Protein AF-A0AA86MHD5-F1 (afdb_monomer_lite)

Secondary structure (DSSP, 8-state):
--SHHHHHHHGGG----HHHHHHHHTTHHHHHHHHHTTSPPP--HHHHHHH--HHHHB-GGGS--TTGGG--SSS--HHHHHGGGEEEETTEEEEEETTEEEEEEEEEEE--TTS--EEEEEEEEEETTSS-EEEEEEEEEEETTTTEEEE--

Foldseek 3Di:
DPDLVVCVVPVVDDDDDLVVQVVVVVNPVSVLVVVCVVAPDDPPCVCQQVLQPQQPFAFPLQDDAPCNVVDPDSGDGNCRRPPPQFDDDRNKTWHDDPQKTWMWGFRDWHDDPPDFIKTWIWIWIDRNPDPDTGTDIFIWGQDPVVRHTHTDD

Organism: NCBI:txid131080

pLDDT: mean 80.83, std 13.43, range [48.22, 96.25]

Radius of gyration: 15.89 Å; chains: 1; bounding box: 39×41×40 Å

Sequence (153 aa):
MHNCEQYLEQSAGLLETSPNFTARSHYLICDALKLSKKWPVDNNTALFDSALSLCSALDLSSFRHSLHPRLQEDAATLAQLFGSEAIADGNTCTFEGEGRNFTLNAVLLVNEPAQPEKLWVWVTDEILDATYRSYTPIWFHFDATQSMWVAKE

Structure (mmCIF, N/CA/C/O backbone):
data_AF-A0AA86MHD5-F1
#
_entry.id   AF-A0AA86MHD5-F1
#
loop_
_atom_site.group_PDB
_atom_site.id
_atom_site.type_symbol
_atom_site.label_atom_id
_atom_site.label_alt_id
_atom_site.label_comp_id
_atom_site.label_asym_id
_atom_site.label_entity_id
_atom_site.label_seq_id
_atom_site.pdbx_PDB_ins_code
_atom_site.Cartn_x
_atom_site.Cartn_y
_atom_site.Cartn_z
_atom_site.occupancy
_atom_site.B_iso_or_equiv
_atom_site.auth_seq_id
_atom_site.auth_comp_id
_atom_site.auth_asym_id
_atom_site.auth_atom_id
_atom_site.pdbx_PDB_model_num
ATOM 1 N N . MET A 1 1 ? 18.422 17.835 -4.470 1.00 53.19 1 MET A N 1
ATOM 2 C CA . MET A 1 1 ? 17.682 18.128 -3.223 1.00 53.19 1 MET A CA 1
ATOM 3 C C . MET A 1 1 ? 18.379 17.368 -2.102 1.00 53.19 1 MET A C 1
ATOM 5 O O . MET A 1 1 ? 18.706 16.215 -2.333 1.00 53.19 1 MET A O 1
ATOM 9 N N . HIS A 1 2 ? 18.715 18.012 -0.977 1.00 61.97 2 HIS A N 1
ATOM 10 C CA . HIS A 1 2 ? 19.579 17.404 0.058 1.00 61.97 2 HIS A CA 1
ATOM 11 C C . HIS A 1 2 ? 18.890 17.204 1.421 1.00 61.97 2 HIS A C 1
ATOM 13 O O . HIS A 1 2 ? 19.465 16.557 2.291 1.00 61.97 2 HIS A O 1
ATOM 19 N N . ASN A 1 3 ? 17.678 17.731 1.631 1.00 69.06 3 ASN A N 1
ATOM 20 C CA . ASN A 1 3 ? 16.913 17.521 2.863 1.00 69.06 3 ASN A CA 1
ATOM 21 C C . ASN A 1 3 ? 15.391 17.614 2.627 1.00 69.06 3 ASN A C 1
ATOM 23 O O . ASN A 1 3 ? 14.937 18.081 1.578 1.00 69.06 3 ASN A O 1
ATOM 27 N N . CYS A 1 4 ? 14.608 17.156 3.610 1.00 69.06 4 CYS A N 1
ATOM 28 C CA . CYS A 1 4 ? 13.146 17.139 3.534 1.00 69.06 4 CYS A CA 1
ATOM 29 C C . CYS A 1 4 ? 12.515 18.530 3.414 1.00 69.06 4 CYS A C 1
ATOM 31 O O . CYS A 1 4 ? 11.507 18.673 2.733 1.00 69.06 4 CYS A O 1
ATOM 33 N N . GLU A 1 5 ? 13.094 19.555 4.040 1.00 71.25 5 GLU A N 1
ATOM 34 C CA . GLU A 1 5 ? 12.555 20.921 3.993 1.00 71.25 5 GLU A CA 1
ATOM 35 C C . GLU A 1 5 ? 12.571 21.482 2.567 1.00 71.25 5 GLU A C 1
ATOM 37 O O . GLU A 1 5 ? 11.534 21.914 2.066 1.00 71.25 5 GLU A O 1
ATOM 42 N N . GLN A 1 6 ? 13.700 21.354 1.861 1.00 70.44 6 GLN A N 1
ATOM 43 C CA . GLN A 1 6 ? 13.830 21.791 0.467 1.00 70.44 6 GLN A CA 1
ATOM 44 C C . GLN A 1 6 ? 12.892 21.034 -0.483 1.00 70.44 6 GLN A C 1
ATOM 46 O O . GLN A 1 6 ? 12.374 21.614 -1.438 1.00 70.44 6 GLN A O 1
ATOM 51 N N . TYR A 1 7 ? 12.671 19.738 -0.242 1.00 71.94 7 TYR A N 1
ATOM 52 C CA . TYR A 1 7 ? 11.715 18.941 -1.014 1.00 71.94 7 TYR A CA 1
ATOM 53 C C . TYR A 1 7 ? 10.277 19.439 -0.813 1.00 71.94 7 TYR A C 1
ATOM 55 O O . TYR A 1 7 ? 9.550 19.664 -1.784 1.00 71.94 7 TYR A O 1
ATOM 63 N N . LEU A 1 8 ? 9.878 19.673 0.439 1.00 70.31 8 LEU A N 1
ATOM 64 C CA . LEU A 1 8 ? 8.522 20.103 0.769 1.00 70.31 8 LEU A CA 1
ATOM 65 C C . LEU A 1 8 ? 8.187 21.488 0.197 1.00 70.31 8 LEU A C 1
ATOM 67 O O . LEU A 1 8 ? 7.049 21.692 -0.221 1.00 70.31 8 LEU A O 1
ATOM 71 N N . GLU A 1 9 ? 9.158 22.401 0.115 1.00 69.62 9 GLU A N 1
ATOM 72 C CA . GLU A 1 9 ? 8.988 23.730 -0.497 1.00 69.62 9 GLU A CA 1
ATOM 73 C C . GLU A 1 9 ? 8.812 23.677 -2.023 1.00 69.62 9 GLU A C 1
ATOM 75 O O . GLU A 1 9 ? 8.028 24.440 -2.586 1.00 69.62 9 GLU A O 1
ATOM 80 N N . GLN A 1 10 ? 9.515 22.769 -2.706 1.00 66.88 10 GLN A N 1
ATOM 81 C CA . GLN A 1 10 ? 9.525 22.691 -4.174 1.00 66.88 10 GLN A CA 1
ATOM 82 C C . GLN A 1 10 ? 8.432 21.774 -4.744 1.00 66.88 10 GLN A C 1
ATOM 84 O O . GLN A 1 10 ? 8.010 21.954 -5.886 1.00 66.88 10 GLN A O 1
ATOM 89 N N . SER A 1 11 ? 7.940 20.812 -3.956 1.00 62.81 11 SER A N 1
ATOM 90 C CA . SER A 1 11 ? 6.923 19.836 -4.383 1.00 62.81 11 SER A CA 1
ATOM 91 C C . SER A 1 11 ? 5.573 20.450 -4.783 1.00 62.81 11 SER A C 1
ATOM 93 O O . SER A 1 11 ? 4.831 19.834 -5.541 1.00 62.81 11 SER A O 1
ATOM 95 N N . ALA A 1 12 ? 5.264 21.676 -4.345 1.00 53.88 12 ALA A N 1
ATOM 96 C CA . ALA A 1 12 ? 3.993 22.348 -4.629 1.00 53.88 12 ALA A CA 1
ATOM 97 C C . ALA A 1 12 ? 3.793 22.751 -6.109 1.00 53.88 12 ALA A C 1
ATOM 99 O O . ALA A 1 12 ? 2.693 23.160 -6.473 1.00 53.88 12 ALA A O 1
ATOM 100 N N . GLY A 1 13 ? 4.825 22.648 -6.958 1.00 50.31 13 GLY A N 1
ATOM 101 C CA . GLY A 1 13 ? 4.773 23.067 -8.366 1.00 50.31 13 GLY A CA 1
ATOM 102 C C . GLY A 1 13 ? 5.393 22.094 -9.372 1.00 50.31 13 GLY A C 1
ATOM 103 O O . GLY A 1 13 ? 5.637 22.485 -10.513 1.00 50.31 13 GLY A O 1
ATOM 104 N N . LEU A 1 14 ? 5.693 20.851 -8.978 1.00 54.91 14 LEU A N 1
ATOM 105 C CA . LEU A 1 14 ? 6.293 19.874 -9.890 1.00 54.91 14 LEU A CA 1
ATOM 106 C C . LEU A 1 14 ? 5.231 19.248 -10.804 1.00 54.91 14 LEU A C 1
ATOM 108 O O . LEU A 1 14 ? 4.250 18.680 -10.335 1.00 54.91 14 LEU A O 1
ATOM 112 N N . LEU A 1 15 ? 5.463 19.315 -12.118 1.00 48.22 15 LEU A N 1
ATOM 113 C CA . LEU A 1 15 ? 4.693 18.564 -13.113 1.00 48.22 15 LEU A CA 1
ATOM 114 C C . LEU A 1 15 ? 4.932 17.061 -12.926 1.00 48.22 15 LEU A C 1
ATOM 116 O O . LEU A 1 15 ? 6.079 16.623 -12.799 1.00 48.22 15 LEU A O 1
ATOM 120 N N . GLU A 1 16 ? 3.869 16.264 -12.940 1.00 51.88 16 GLU A N 1
ATOM 121 C CA . GLU A 1 16 ? 3.957 14.809 -12.808 1.00 51.88 16 GLU A CA 1
ATOM 122 C C . GLU A 1 16 ? 4.620 14.194 -14.049 1.00 51.88 16 GLU A C 1
ATOM 124 O O . GLU A 1 16 ? 4.025 14.066 -15.116 1.00 51.88 16 GLU A O 1
ATOM 129 N N . THR A 1 17 ? 5.898 13.840 -13.922 1.00 51.78 17 THR A N 1
ATOM 130 C CA . THR A 1 17 ? 6.682 13.151 -14.955 1.00 51.78 17 THR A CA 1
ATOM 131 C C . THR A 1 17 ? 7.334 11.913 -14.345 1.00 51.78 17 THR A C 1
ATOM 133 O O . THR A 1 17 ? 7.600 11.886 -13.145 1.00 51.78 17 THR A O 1
ATOM 136 N N . SER A 1 18 ? 7.621 10.885 -15.151 1.00 53.34 18 SER A N 1
ATOM 137 C CA . SER A 1 18 ? 8.248 9.637 -14.674 1.00 53.34 18 SER A CA 1
ATOM 138 C C . SER A 1 18 ? 9.530 9.860 -13.836 1.00 53.34 18 SER A C 1
ATOM 140 O O . SER A 1 18 ? 9.624 9.269 -12.760 1.00 53.34 18 SER A O 1
ATOM 142 N N . PRO A 1 19 ? 10.457 10.776 -14.201 1.00 56.31 19 PRO A N 1
ATOM 143 C CA . PRO A 1 19 ? 11.604 11.109 -13.347 1.00 56.31 19 PRO A CA 1
ATOM 144 C C . PRO A 1 19 ? 11.210 11.713 -11.993 1.00 56.31 19 PRO A C 1
ATOM 146 O O . PRO A 1 19 ? 11.858 11.446 -10.981 1.00 56.31 19 PRO A O 1
ATOM 149 N N . ASN A 1 20 ? 10.137 12.505 -11.956 1.00 57.81 20 ASN A N 1
ATOM 150 C CA . ASN A 1 20 ? 9.651 13.130 -10.729 1.00 57.81 20 ASN A CA 1
ATOM 151 C C . ASN A 1 20 ? 8.976 12.112 -9.798 1.00 57.81 20 ASN A C 1
ATOM 153 O O . ASN A 1 20 ? 9.117 12.244 -8.586 1.00 57.81 20 ASN A O 1
ATOM 157 N N . PHE A 1 21 ? 8.324 11.069 -10.327 1.00 59.22 21 PHE A N 1
ATOM 158 C CA . PHE A 1 21 ? 7.793 9.962 -9.516 1.00 59.22 21 PHE A CA 1
ATOM 159 C C . PHE A 1 21 ? 8.907 9.157 -8.842 1.00 59.22 21 PHE A C 1
ATOM 161 O O . PHE A 1 21 ? 8.833 8.894 -7.643 1.00 59.22 21 PHE A O 1
ATOM 168 N N . THR A 1 22 ? 9.974 8.830 -9.578 1.00 60.53 22 THR A N 1
ATOM 169 C CA . THR A 1 22 ? 11.154 8.167 -9.002 1.00 60.53 22 THR A CA 1
ATOM 170 C C . THR A 1 22 ? 11.846 9.056 -7.973 1.00 60.53 22 THR A C 1
ATOM 172 O O . THR A 1 22 ? 12.238 8.582 -6.916 1.00 60.53 22 THR A O 1
ATOM 175 N N . ALA A 1 23 ? 11.961 10.363 -8.224 1.00 63.22 23 ALA A N 1
ATOM 176 C CA . ALA A 1 23 ? 12.498 11.278 -7.224 1.00 63.22 23 ALA A CA 1
ATOM 177 C C . ALA A 1 23 ? 11.633 11.293 -5.952 1.00 63.22 23 ALA A C 1
ATOM 179 O O . ALA A 1 23 ? 12.181 11.263 -4.856 1.00 63.22 23 ALA A O 1
ATOM 180 N N . ARG A 1 24 ? 10.299 11.287 -6.084 1.00 65.12 24 ARG A N 1
ATOM 181 C CA . ARG A 1 24 ? 9.341 11.340 -4.969 1.00 65.12 24 ARG A CA 1
ATOM 182 C C . ARG A 1 24 ? 9.427 10.132 -4.035 1.00 65.12 24 ARG A C 1
ATOM 184 O O . ARG A 1 24 ? 9.308 10.312 -2.826 1.00 65.12 24 ARG A O 1
ATOM 191 N N . SER A 1 25 ? 9.698 8.932 -4.554 1.00 64.31 25 SER A N 1
ATOM 192 C CA . SER A 1 25 ? 9.864 7.736 -3.711 1.00 64.31 25 SER A CA 1
ATOM 193 C C . SER A 1 25 ? 11.044 7.845 -2.743 1.00 64.31 25 SER A C 1
ATOM 195 O O . SER A 1 25 ? 10.959 7.355 -1.618 1.00 64.31 25 SER A O 1
ATOM 197 N N . HIS A 1 26 ? 12.094 8.592 -3.100 1.00 69.19 26 HIS A N 1
ATOM 198 C CA . HIS A 1 26 ? 13.203 8.894 -2.190 1.00 69.19 26 HIS A CA 1
ATOM 199 C C . HIS A 1 26 ? 12.828 9.860 -1.051 1.00 69.19 26 HIS A C 1
ATOM 201 O O . HIS A 1 26 ? 13.568 9.957 -0.073 1.00 69.19 26 HIS A O 1
ATOM 207 N N . TYR A 1 27 ? 11.687 10.553 -1.144 1.00 71.50 27 TYR A N 1
ATOM 208 C CA . TYR A 1 27 ? 11.213 11.519 -0.147 1.00 71.50 27 TYR A CA 1
ATOM 209 C C . TYR A 1 27 ? 9.948 11.066 0.592 1.00 71.50 27 TYR A C 1
ATOM 211 O O . TYR A 1 27 ? 9.353 11.870 1.310 1.00 71.50 27 TYR A O 1
ATOM 219 N N . LEU A 1 28 ? 9.574 9.783 0.506 1.00 73.12 28 LEU A N 1
ATOM 220 C CA . LEU A 1 28 ? 8.462 9.206 1.275 1.00 73.12 28 LEU A CA 1
ATOM 221 C C . LEU A 1 28 ? 8.545 9.562 2.768 1.00 73.12 28 LEU A C 1
ATOM 223 O O . LEU A 1 28 ? 7.561 9.975 3.379 1.00 73.12 28 LEU A O 1
ATOM 227 N N . ILE A 1 29 ? 9.748 9.483 3.344 1.00 73.38 29 ILE A N 1
ATOM 228 C CA . ILE A 1 29 ? 9.986 9.848 4.744 1.00 73.38 29 ILE A CA 1
ATOM 229 C C . ILE A 1 29 ? 9.664 11.324 5.024 1.00 73.38 29 ILE A C 1
ATOM 231 O O . ILE A 1 29 ? 9.165 11.659 6.092 1.00 73.38 29 ILE A O 1
ATOM 235 N N . CYS A 1 30 ? 9.896 12.215 4.062 1.00 78.81 30 CYS A N 1
ATOM 236 C CA . CYS A 1 30 ? 9.616 13.640 4.194 1.00 78.81 30 CYS A CA 1
ATOM 237 C C . CYS A 1 30 ? 8.117 13.933 4.126 1.00 78.81 30 CYS A C 1
ATOM 239 O O . CYS A 1 30 ? 7.622 14.765 4.889 1.00 78.81 30 CYS A O 1
ATOM 24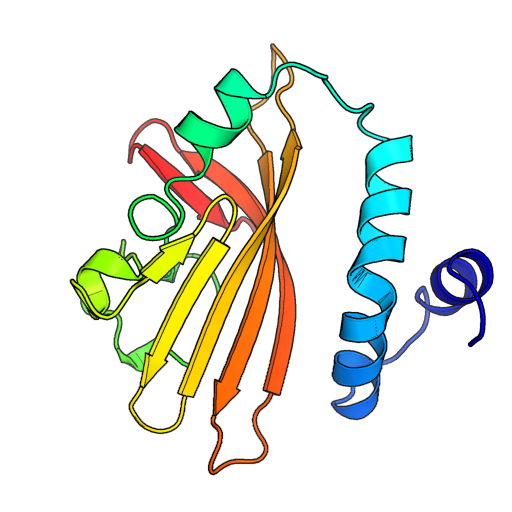1 N N . ASP A 1 31 ? 7.395 13.228 3.252 1.00 77.12 31 ASP A N 1
ATOM 242 C CA . ASP A 1 31 ? 5.937 13.294 3.198 1.00 77.12 31 ASP A CA 1
ATOM 243 C C . ASP A 1 31 ? 5.330 12.769 4.507 1.00 77.12 31 ASP A C 1
ATOM 245 O O . ASP A 1 31 ? 4.534 13.469 5.132 1.00 77.12 31 ASP A O 1
ATOM 249 N N . ALA A 1 32 ? 5.798 11.623 5.011 1.00 76.75 32 ALA A N 1
ATOM 250 C CA . ALA A 1 32 ? 5.378 11.087 6.307 1.00 76.75 32 ALA A CA 1
ATOM 251 C C . ALA A 1 32 ? 5.644 12.071 7.466 1.00 76.75 32 ALA A C 1
ATOM 253 O O . ALA A 1 32 ? 4.755 12.333 8.279 1.00 76.75 32 ALA A O 1
ATOM 254 N N . LEU A 1 33 ? 6.832 12.691 7.507 1.00 76.19 33 LEU A N 1
ATOM 255 C CA . LEU A 1 33 ? 7.193 13.714 8.500 1.00 76.19 33 LEU A CA 1
ATOM 256 C C . LEU A 1 33 ? 6.317 14.971 8.418 1.00 76.19 33 LEU A C 1
ATOM 258 O O . LEU A 1 33 ? 6.079 15.632 9.428 1.00 76.19 33 LEU A O 1
ATOM 262 N N . LYS A 1 34 ? 5.838 15.345 7.228 1.00 82.12 34 LYS A N 1
ATOM 263 C CA . LYS A 1 34 ? 4.884 16.451 7.085 1.00 82.12 34 LYS A CA 1
ATOM 264 C C . LYS A 1 34 ? 3.517 16.073 7.649 1.00 82.12 34 LYS A C 1
ATOM 266 O O . LYS A 1 34 ? 2.893 16.906 8.305 1.00 82.12 34 LYS A O 1
ATOM 271 N N . LEU A 1 35 ? 3.057 14.845 7.413 1.00 81.75 35 LEU A N 1
ATOM 272 C CA . LEU A 1 35 ? 1.769 14.368 7.920 1.00 81.75 35 LEU A CA 1
ATOM 273 C C . LEU A 1 35 ? 1.786 14.226 9.449 1.00 81.75 35 LEU A C 1
ATOM 275 O O . LEU A 1 35 ? 0.827 14.646 10.095 1.00 81.75 35 LEU A O 1
ATOM 279 N N . SER A 1 36 ? 2.887 13.763 10.047 1.00 77.12 36 SER A N 1
ATOM 280 C CA . SER A 1 36 ? 2.996 13.623 11.510 1.00 77.12 36 SER A CA 1
ATOM 281 C C . SER A 1 36 ? 2.904 14.952 12.273 1.00 77.12 36 SER A C 1
ATOM 283 O O . SER A 1 36 ? 2.504 14.977 13.435 1.00 77.12 36 SER A O 1
ATOM 285 N N . LYS A 1 37 ? 3.202 16.088 11.623 1.00 80.50 37 LYS A N 1
ATOM 286 C CA . LYS A 1 37 ? 2.961 17.427 12.199 1.00 80.50 37 LYS A CA 1
ATOM 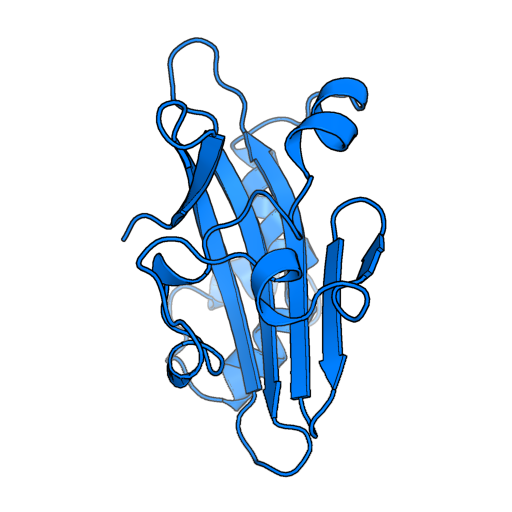287 C C . LYS A 1 37 ? 1.473 17.748 12.349 1.00 80.50 37 LYS A C 1
ATOM 289 O O . LYS A 1 37 ? 1.114 18.559 13.197 1.00 80.50 37 LYS A O 1
ATOM 294 N N . LYS A 1 38 ? 0.622 17.171 11.496 1.00 83.00 38 LYS A N 1
ATOM 295 C CA . LYS A 1 38 ? -0.831 17.385 11.499 1.00 83.00 38 LYS A CA 1
ATOM 296 C C . LYS A 1 38 ? -1.560 16.337 12.341 1.00 83.00 38 LYS A C 1
ATOM 298 O O . LYS A 1 38 ? -2.516 16.689 13.023 1.00 83.00 38 LYS A O 1
ATOM 303 N N . TRP A 1 39 ? -1.101 15.089 12.300 1.00 81.94 39 TRP A N 1
ATOM 304 C CA . TRP A 1 39 ? -1.636 13.988 13.098 1.00 81.94 39 TRP A CA 1
ATOM 305 C C . TRP A 1 39 ? -0.533 13.463 14.022 1.00 81.94 39 TRP A C 1
ATOM 307 O O . TRP A 1 39 ? 0.348 12.742 13.548 1.00 81.94 39 TRP A O 1
ATOM 317 N N . PRO A 1 40 ? -0.525 13.864 15.308 1.00 68.75 40 PRO A N 1
ATOM 318 C CA . PRO A 1 40 ? 0.507 13.437 16.242 1.00 68.75 40 PRO A CA 1
ATOM 319 C C . PRO A 1 40 ? 0.482 11.915 16.411 1.00 68.75 40 PRO A C 1
ATOM 321 O O . PRO A 1 40 ? -0.582 11.302 16.451 1.00 68.75 40 PRO A O 1
ATOM 324 N N . VAL A 1 41 ? 1.673 11.323 16.500 1.00 68.50 41 VAL A N 1
ATOM 325 C CA . VAL A 1 41 ? 1.857 9.874 16.627 1.00 68.50 41 VAL A CA 1
ATOM 326 C C . VAL A 1 41 ? 1.266 9.395 17.951 1.00 68.50 41 VAL A C 1
ATOM 328 O O . VAL A 1 41 ? 1.651 9.885 19.014 1.00 68.50 41 VAL A O 1
ATOM 331 N N . ASP A 1 42 ? 0.357 8.427 17.878 1.00 66.75 42 ASP A N 1
ATOM 332 C CA . ASP A 1 42 ? -0.046 7.634 19.035 1.00 66.75 42 ASP A CA 1
ATOM 333 C C . ASP A 1 42 ? 0.946 6.472 19.203 1.00 66.75 42 ASP A C 1
ATOM 335 O O . ASP A 1 42 ? 1.290 5.784 18.242 1.00 66.75 42 ASP A O 1
ATOM 339 N N . ASN A 1 43 ? 1.426 6.258 20.427 1.00 60.16 43 ASN A N 1
ATOM 340 C CA . ASN A 1 43 ? 2.379 5.194 20.749 1.00 60.16 43 ASN A CA 1
ATOM 341 C C . ASN A 1 43 ? 1.696 3.828 20.950 1.00 60.16 43 ASN A C 1
ATOM 343 O O . ASN A 1 43 ? 2.356 2.862 21.334 1.00 60.16 43 ASN A O 1
ATOM 347 N N . ASN A 1 44 ? 0.383 3.730 20.732 1.00 61.84 44 ASN A N 1
ATOM 348 C CA . ASN A 1 44 ? -0.356 2.481 20.860 1.00 61.84 44 ASN A CA 1
ATOM 349 C C . ASN A 1 44 ? -0.169 1.564 19.633 1.00 61.84 44 ASN A C 1
ATOM 351 O O . ASN A 1 44 ? -1.003 1.511 18.729 1.00 61.84 44 ASN A O 1
ATOM 355 N N . THR A 1 45 ? 0.927 0.804 19.618 1.00 58.88 45 THR A N 1
ATOM 356 C CA . THR A 1 45 ? 1.296 -0.116 18.525 1.00 58.88 45 THR A CA 1
ATOM 357 C C . THR A 1 45 ? 0.332 -1.294 18.336 1.00 58.88 45 THR A C 1
ATOM 359 O O . THR A 1 45 ? 0.258 -1.841 17.241 1.00 58.88 45 THR A O 1
ATOM 362 N N . ALA A 1 46 ? -0.464 -1.660 19.348 1.00 57.31 46 ALA A N 1
ATOM 363 C CA . ALA A 1 46 ? -1.405 -2.785 19.263 1.00 57.31 46 ALA A CA 1
ATOM 364 C C . ALA A 1 46 ? -2.563 -2.547 18.268 1.00 57.31 46 ALA A C 1
ATOM 366 O O . ALA A 1 46 ? -3.099 -3.493 17.685 1.00 57.31 46 ALA A O 1
ATOM 367 N N . LEU A 1 47 ? -2.935 -1.280 18.048 1.00 56.41 47 LEU A N 1
ATOM 368 C CA . LEU A 1 47 ? -3.888 -0.889 17.001 1.00 56.41 47 LEU A CA 1
ATOM 369 C C . LEU A 1 47 ? -3.269 -0.999 15.602 1.00 56.41 47 LEU A C 1
ATOM 371 O O . LEU A 1 47 ? -3.976 -1.256 14.636 1.00 56.41 47 LEU A O 1
ATOM 375 N N . PHE A 1 48 ? -1.949 -0.841 15.501 1.00 61.56 48 PHE A N 1
ATOM 376 C CA . PHE A 1 48 ? -1.221 -0.865 14.237 1.00 61.56 48 PHE A CA 1
ATOM 377 C C . PHE A 1 48 ? -1.158 -2.286 13.657 1.00 61.56 48 PHE A C 1
ATOM 379 O O . PHE A 1 48 ? -1.486 -2.484 12.493 1.00 61.56 48 PHE A O 1
ATOM 386 N N . ASP A 1 49 ? -0.844 -3.294 14.475 1.00 60.09 49 ASP A N 1
ATOM 387 C CA . ASP A 1 49 ? -0.694 -4.680 13.998 1.00 60.09 49 ASP A CA 1
ATOM 388 C C . ASP A 1 49 ? -2.027 -5.338 13.599 1.00 60.09 49 ASP A C 1
ATOM 390 O O . ASP A 1 49 ? -2.070 -6.192 12.715 1.00 60.09 49 ASP A O 1
ATOM 394 N N . SER A 1 50 ? -3.136 -4.943 14.233 1.00 56.06 50 SER A N 1
ATOM 395 C CA . SER A 1 50 ? -4.464 -5.507 13.946 1.00 56.06 50 SER A CA 1
ATOM 396 C C . SER A 1 50 ? -5.176 -4.813 12.779 1.00 56.06 50 SER A C 1
ATOM 398 O O . SER A 1 50 ? -5.878 -5.476 12.015 1.00 56.06 50 SER A O 1
ATOM 400 N N . ALA A 1 51 ? -4.966 -3.505 12.595 1.00 59.47 51 ALA A N 1
ATOM 401 C CA . ALA A 1 51 ? -5.591 -2.729 11.522 1.00 59.47 51 ALA A CA 1
ATOM 402 C C . ALA A 1 51 ? -4.944 -2.942 10.138 1.00 59.47 51 ALA A C 1
ATOM 404 O O . ALA A 1 51 ? -5.570 -2.663 9.112 1.00 59.47 51 ALA A O 1
ATOM 405 N N . LEU A 1 52 ? -3.701 -3.438 10.087 1.00 69.12 52 LEU A N 1
ATOM 406 C CA . LEU A 1 52 ? -2.868 -3.463 8.879 1.00 69.12 52 LEU A CA 1
ATOM 407 C C . LEU A 1 52 ? -2.772 -4.826 8.196 1.00 69.12 52 LEU A C 1
ATOM 409 O O . LEU A 1 52 ? -1.755 -5.139 7.583 1.00 69.12 52 LEU A O 1
ATOM 413 N N . SER A 1 53 ? -3.845 -5.618 8.213 1.00 86.88 53 SER A N 1
ATOM 414 C CA . SER A 1 53 ? -3.940 -6.822 7.370 1.00 86.88 53 SER A CA 1
ATOM 415 C C . SER A 1 53 ? -4.056 -6.458 5.876 1.00 86.88 53 SER A C 1
ATOM 417 O O . SER A 1 53 ? -5.020 -6.816 5.210 1.00 86.88 53 SER A O 1
ATOM 419 N N . LEU A 1 54 ? -3.088 -5.716 5.325 1.00 91.31 54 LEU A N 1
ATOM 420 C CA . LEU A 1 54 ? -3.140 -5.090 4.001 1.00 91.31 54 LEU A CA 1
ATOM 421 C C . LEU A 1 54 ? -3.398 -6.098 2.887 1.00 91.31 54 LEU A C 1
ATOM 423 O O . LEU A 1 54 ? -4.148 -5.800 1.963 1.00 91.31 54 LEU A O 1
ATOM 427 N N . CYS A 1 55 ? -2.818 -7.297 2.985 1.00 94.12 55 CYS A N 1
ATOM 428 C CA . CYS A 1 55 ? -3.019 -8.325 1.971 1.00 94.12 55 CYS A CA 1
ATOM 429 C C . CYS A 1 55 ? -4.476 -8.766 1.845 1.00 94.12 55 CYS A C 1
ATOM 431 O O . CYS A 1 55 ? -4.865 -9.167 0.755 1.00 94.12 55 CYS A O 1
ATOM 433 N N . SER A 1 56 ? -5.261 -8.713 2.923 1.00 92.81 56 SER A N 1
ATOM 434 C CA . SER A 1 56 ? -6.629 -9.244 2.983 1.00 92.81 56 SER A CA 1
ATOM 435 C C . SER A 1 56 ? -7.696 -8.195 3.290 1.00 92.81 56 SER A C 1
ATOM 437 O O . SER A 1 56 ? -8.876 -8.527 3.276 1.00 92.81 56 SER A O 1
ATOM 439 N N . ALA A 1 57 ? -7.303 -6.957 3.583 1.00 92.06 57 ALA A N 1
ATOM 440 C CA . ALA A 1 57 ? -8.212 -5.900 4.005 1.00 92.06 57 ALA A CA 1
ATOM 441 C C . ALA A 1 57 ? -8.063 -4.610 3.195 1.00 92.06 57 ALA A C 1
ATOM 443 O O . ALA A 1 57 ? -8.722 -3.642 3.541 1.00 92.06 57 ALA A O 1
ATOM 444 N N . LEU A 1 58 ? -7.217 -4.543 2.160 1.00 93.81 58 LEU A N 1
ATOM 445 C CA . LEU A 1 58 ? -7.130 -3.373 1.277 1.00 93.81 58 LEU A CA 1
ATOM 446 C C . LEU A 1 58 ? -7.715 -3.689 -0.097 1.00 93.81 58 LEU A C 1
ATOM 448 O O . LEU A 1 58 ? -7.239 -4.594 -0.782 1.00 93.81 58 LEU A O 1
ATOM 452 N N . ASP A 1 59 ? -8.731 -2.921 -0.488 1.00 94.19 59 ASP A N 1
ATOM 453 C CA . ASP A 1 59 ? -9.454 -3.118 -1.737 1.00 94.19 59 ASP A CA 1
ATOM 454 C C . ASP A 1 59 ? -8.730 -2.463 -2.918 1.00 94.19 59 ASP A C 1
ATOM 456 O O . ASP A 1 59 ? -8.641 -1.236 -3.038 1.00 94.19 59 ASP A O 1
ATOM 460 N N . LEU A 1 60 ? -8.219 -3.303 -3.809 1.00 94.75 60 LEU A N 1
ATOM 461 C CA . LEU A 1 60 ? -7.507 -2.912 -5.017 1.00 94.75 60 LEU A CA 1
ATOM 462 C C . LEU A 1 60 ? -8.439 -2.336 -6.089 1.00 94.75 60 LEU A C 1
ATOM 464 O O . LEU A 1 60 ? -7.984 -1.555 -6.918 1.00 94.75 60 LEU A O 1
ATOM 468 N N . SER A 1 61 ? -9.740 -2.648 -6.066 1.00 93.56 61 SER A N 1
ATOM 469 C CA . SER A 1 61 ? -10.694 -2.093 -7.041 1.00 93.56 61 SER A CA 1
ATOM 470 C C . SER A 1 61 ? -10.908 -0.584 -6.864 1.00 93.56 61 SER A C 1
ATOM 472 O O . SER A 1 61 ? -11.311 0.114 -7.796 1.00 93.56 61 SER A O 1
ATOM 474 N N . SER A 1 62 ? -10.595 -0.066 -5.674 1.00 93.19 62 SER A N 1
ATOM 475 C CA . SER A 1 62 ? -10.893 1.307 -5.271 1.00 93.19 62 SER A CA 1
ATOM 476 C C . SER A 1 62 ? -9.953 2.370 -5.853 1.00 93.19 62 SER A C 1
ATOM 478 O O . SER A 1 62 ? -10.199 3.564 -5.693 1.00 93.19 62 SER A O 1
ATOM 480 N N . PHE A 1 63 ? -8.880 1.974 -6.545 1.00 92.81 63 PHE A N 1
ATOM 481 C CA . PHE A 1 63 ? -7.933 2.897 -7.174 1.00 92.81 63 PHE A CA 1
ATOM 482 C C . PHE A 1 63 ? -7.348 2.325 -8.471 1.00 92.81 63 PHE A C 1
ATOM 484 O O . PHE A 1 63 ? -7.474 1.145 -8.780 1.00 92.81 63 PHE A O 1
ATOM 491 N N . ARG A 1 64 ? -6.688 3.164 -9.281 1.00 91.38 64 ARG A N 1
ATOM 492 C CA . ARG A 1 64 ? -6.064 2.716 -10.538 1.00 91.38 64 ARG A CA 1
ATOM 493 C C . ARG A 1 64 ? -4.650 2.193 -10.315 1.00 91.38 64 ARG A C 1
ATOM 495 O O . ARG A 1 64 ? -3.803 2.907 -9.784 1.00 91.38 64 ARG A O 1
ATOM 502 N N . HIS A 1 65 ? -4.381 0.995 -10.824 1.00 92.69 65 HIS A N 1
ATOM 503 C CA . HIS A 1 65 ? -3.064 0.359 -10.811 1.00 92.69 65 HIS A CA 1
ATOM 504 C C . HIS A 1 65 ? -2.943 -0.706 -11.916 1.00 92.69 65 HIS A C 1
ATOM 506 O O . HIS A 1 65 ? -3.908 -1.031 -12.612 1.00 92.69 65 HIS A O 1
ATOM 512 N N . SER A 1 66 ? -1.749 -1.262 -12.102 1.00 91.75 66 SER A N 1
ATOM 513 C CA . SER A 1 66 ? -1.408 -2.182 -13.190 1.00 91.75 66 SER A CA 1
ATOM 514 C C . SER A 1 66 ? -2.043 -3.570 -13.073 1.00 91.75 66 SER A C 1
ATOM 516 O O . SER A 1 66 ? -2.097 -4.293 -14.073 1.00 91.75 66 SER A O 1
ATOM 518 N N . LEU A 1 67 ? -2.515 -3.952 -11.881 1.00 92.19 67 LEU A N 1
ATOM 519 C CA . LEU A 1 67 ? -3.211 -5.222 -11.646 1.00 92.19 67 LEU A CA 1
ATOM 520 C C . LEU A 1 67 ? -4.730 -5.095 -11.835 1.00 92.19 67 LEU A C 1
ATOM 522 O O . LEU A 1 67 ? -5.414 -6.112 -11.837 1.00 92.19 67 LEU A O 1
ATOM 526 N N . HIS A 1 68 ? -5.255 -3.887 -12.073 1.00 90.75 68 HIS A N 1
ATOM 527 C CA . HIS A 1 68 ? -6.686 -3.651 -12.275 1.00 90.75 68 HIS A CA 1
ATOM 528 C C . HIS A 1 68 ? -7.325 -4.541 -13.370 1.00 90.75 68 HIS A C 1
ATOM 530 O O . HIS A 1 68 ? -8.452 -4.994 -13.176 1.00 90.75 68 HIS A O 1
ATOM 536 N N . PRO A 1 69 ? -6.649 -4.883 -14.491 1.00 89.00 69 PRO A N 1
ATOM 537 C CA . PRO A 1 69 ? -7.197 -5.823 -15.477 1.00 89.00 69 PRO A CA 1
ATOM 538 C C . PRO A 1 69 ? -7.384 -7.265 -14.974 1.00 89.00 69 PRO A C 1
ATOM 540 O O . PRO A 1 69 ? -7.995 -8.068 -15.674 1.00 89.00 69 PRO A O 1
ATOM 543 N N . ARG A 1 70 ?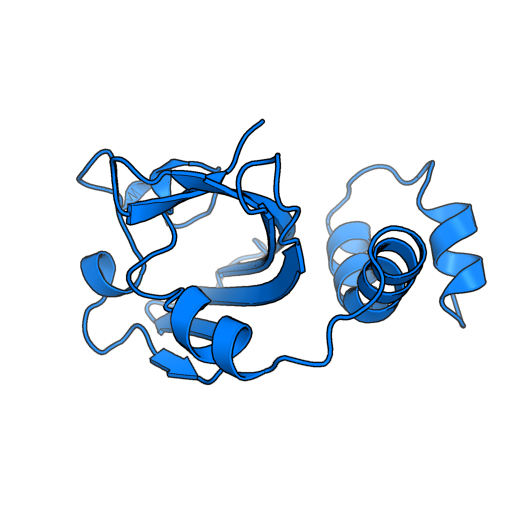 -6.817 -7.622 -13.814 1.00 85.69 70 ARG A N 1
ATOM 544 C CA . ARG A 1 70 ? -6.933 -8.956 -13.199 1.00 85.69 70 ARG A CA 1
ATOM 545 C C . ARG A 1 70 ? -8.051 -9.048 -12.168 1.00 85.69 70 ARG A C 1
ATOM 547 O O . ARG A 1 70 ? -8.341 -10.148 -11.709 1.00 85.69 70 ARG A O 1
ATOM 554 N N . LEU A 1 71 ? -8.646 -7.919 -11.792 1.00 89.06 71 LEU A N 1
ATOM 555 C CA . LEU A 1 71 ? -9.751 -7.891 -10.845 1.00 89.06 71 LEU A CA 1
ATOM 556 C C . LEU A 1 71 ? -10.961 -8.570 -11.497 1.00 89.06 71 LEU A C 1
ATOM 558 O O . LEU A 1 71 ? -11.396 -8.167 -12.575 1.00 89.06 71 LEU A O 1
ATOM 562 N N . GLN A 1 72 ? -11.458 -9.634 -10.869 1.00 76.81 72 GLN A N 1
ATOM 563 C CA . GLN A 1 72 ? -12.654 -10.354 -11.321 1.00 76.81 72 GLN A CA 1
ATOM 564 C C . GLN A 1 72 ? -13.917 -9.930 -10.561 1.00 76.81 72 GLN A C 1
ATOM 566 O O . GLN A 1 72 ? -15.021 -10.188 -11.032 1.00 76.81 72 GLN A O 1
ATOM 571 N N . GLU A 1 73 ? -13.754 -9.274 -9.412 1.00 70.19 73 GLU A N 1
ATOM 572 C CA . GLU A 1 73 ? -14.821 -8.865 -8.498 1.00 70.19 73 GLU A CA 1
ATOM 573 C C . GLU A 1 73 ? -14.636 -7.396 -8.089 1.00 70.19 73 GLU A C 1
ATOM 575 O O . GLU A 1 73 ? -13.520 -6.872 -8.130 1.00 70.19 73 GLU A O 1
ATOM 580 N N . ASP A 1 74 ? -15.727 -6.750 -7.664 1.00 65.62 74 ASP A N 1
ATOM 581 C CA . ASP A 1 74 ? -15.764 -5.329 -7.273 1.00 65.62 74 ASP A CA 1
ATOM 582 C C . ASP A 1 74 ? -15.059 -5.035 -5.929 1.00 65.62 74 ASP A C 1
ATOM 584 O O . ASP A 1 74 ? -14.980 -3.884 -5.514 1.00 65.62 74 ASP A O 1
ATOM 588 N N . ALA A 1 75 ? -14.516 -6.055 -5.264 1.00 65.69 75 ALA A N 1
ATOM 589 C CA . ALA A 1 75 ? -13.770 -5.956 -4.014 1.00 65.69 75 ALA A CA 1
ATOM 590 C C . ALA A 1 75 ? -12.678 -7.032 -4.006 1.00 65.69 75 ALA A C 1
ATOM 592 O O . ALA A 1 75 ? -12.957 -8.192 -3.694 1.00 65.69 75 ALA A O 1
ATOM 593 N N . ALA A 1 76 ? -11.451 -6.674 -4.393 1.00 86.81 76 ALA A N 1
ATOM 594 C CA . ALA A 1 76 ? -10.368 -7.651 -4.494 1.00 86.81 76 ALA A CA 1
ATOM 595 C C . ALA A 1 76 ? -9.115 -7.198 -3.753 1.00 86.81 76 ALA A C 1
ATOM 597 O O . ALA A 1 76 ? -8.656 -6.069 -3.880 1.00 86.81 76 ALA A O 1
ATOM 598 N N . THR A 1 77 ? -8.521 -8.125 -3.022 1.00 94.44 77 THR A N 1
ATOM 599 C CA . THR A 1 77 ? -7.322 -7.924 -2.211 1.00 94.44 77 THR A CA 1
ATOM 600 C C . THR A 1 77 ? -6.147 -8.689 -2.821 1.00 94.44 77 THR A C 1
ATOM 602 O O . THR A 1 77 ? -6.336 -9.603 -3.630 1.00 94.44 77 THR A O 1
ATOM 605 N N . LEU A 1 78 ? -4.910 -8.360 -2.434 1.00 94.69 78 LEU A N 1
ATOM 606 C CA . LEU A 1 78 ? -3.735 -9.091 -2.932 1.00 94.69 78 LEU A CA 1
ATOM 607 C C . LEU A 1 78 ? -3.794 -10.584 -2.575 1.00 94.69 78 LEU A C 1
ATOM 609 O O . LEU A 1 78 ? -3.468 -11.423 -3.412 1.00 94.69 78 LEU A O 1
ATOM 613 N N . ALA A 1 79 ? -4.268 -10.926 -1.375 1.00 94.06 79 ALA A N 1
ATOM 614 C CA . ALA A 1 79 ? -4.431 -12.310 -0.943 1.00 94.06 79 ALA A CA 1
ATOM 615 C C . ALA A 1 79 ? -5.495 -13.058 -1.759 1.00 94.06 79 ALA A C 1
ATOM 617 O O . ALA A 1 79 ? -5.326 -14.244 -2.027 1.00 94.06 79 ALA A O 1
ATOM 618 N N . GLN A 1 80 ? -6.573 -12.395 -2.190 1.00 93.56 80 GLN A N 1
ATOM 619 C CA . GLN A 1 80 ? -7.562 -13.021 -3.078 1.00 93.56 80 GLN A CA 1
ATOM 620 C C . GLN A 1 80 ? -7.005 -13.255 -4.486 1.00 93.56 80 GLN A C 1
ATOM 622 O O . GLN A 1 80 ? -7.294 -14.286 -5.086 1.00 93.56 80 GLN A O 1
ATOM 627 N N . LEU A 1 81 ? -6.199 -12.324 -5.005 1.00 92.50 81 LEU A N 1
ATOM 628 C CA . LEU A 1 81 ? -5.626 -12.437 -6.349 1.00 92.50 81 LEU A CA 1
ATOM 629 C C . LEU A 1 81 ? -4.499 -13.473 -6.439 1.00 92.50 81 LEU A C 1
ATOM 631 O O . LEU A 1 81 ? -4.401 -14.166 -7.449 1.00 92.50 81 LEU A O 1
ATOM 635 N N . PHE A 1 82 ? -3.652 -13.565 -5.411 1.00 93.62 82 PHE A N 1
ATOM 636 C CA . PHE A 1 82 ? -2.384 -14.305 -5.481 1.00 93.62 82 PHE A CA 1
ATOM 637 C C . PHE A 1 82 ? -2.185 -15.330 -4.355 1.00 93.62 82 PHE A C 1
ATOM 639 O O . PHE A 1 82 ? -1.171 -16.025 -4.311 1.00 93.62 82 PHE A O 1
ATOM 646 N N . GLY A 1 83 ? -3.137 -15.461 -3.426 1.00 92.75 83 GLY A N 1
ATOM 647 C CA . GLY A 1 83 ? -3.063 -16.439 -2.342 1.00 92.75 83 GLY A CA 1
ATOM 648 C C . GLY A 1 83 ? -1.778 -16.302 -1.524 1.00 92.75 83 GLY A C 1
ATOM 649 O O . GLY A 1 83 ? -1.488 -15.243 -0.974 1.00 92.75 83 GLY A O 1
ATOM 650 N N . SER A 1 84 ? -0.998 -17.383 -1.455 1.00 92.88 84 SER A N 1
ATOM 651 C CA . SER A 1 84 ? 0.266 -17.435 -0.710 1.00 92.88 84 SER A CA 1
ATOM 652 C C . SER A 1 84 ? 1.408 -16.622 -1.326 1.00 92.88 84 SER A C 1
ATOM 654 O O . SER A 1 84 ? 2.429 -16.446 -0.668 1.00 92.88 84 SER A O 1
ATOM 656 N N . GLU A 1 85 ? 1.275 -16.163 -2.573 1.00 94.50 85 GLU A N 1
ATOM 657 C CA . GLU A 1 85 ? 2.271 -15.291 -3.213 1.00 94.50 85 GLU A CA 1
ATOM 658 C C . GLU A 1 85 ? 2.120 -13.823 -2.776 1.00 94.50 85 GLU A C 1
ATOM 660 O O . GLU A 1 85 ? 3.031 -13.024 -2.982 1.00 94.50 85 GLU A O 1
ATOM 665 N N . ALA A 1 86 ? 1.002 -13.465 -2.132 1.00 95.12 8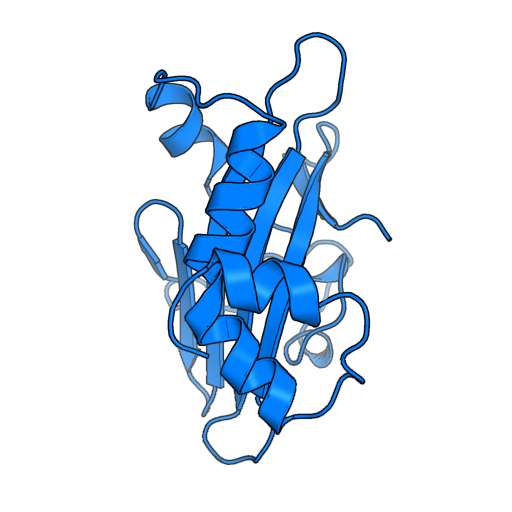6 ALA A N 1
ATOM 666 C CA . ALA A 1 86 ? 0.870 -12.207 -1.410 1.00 95.12 86 ALA A CA 1
ATOM 667 C C . ALA A 1 86 ? 1.482 -12.356 -0.009 1.00 95.12 86 ALA A C 1
ATOM 669 O O . ALA A 1 86 ? 0.926 -13.016 0.871 1.00 95.12 86 ALA A O 1
ATOM 670 N N . ILE A 1 87 ? 2.641 -11.738 0.200 1.00 95.38 87 ILE A N 1
ATOM 671 C CA . ILE A 1 87 ? 3.417 -11.852 1.433 1.00 95.38 87 ILE A CA 1
ATOM 672 C C . ILE A 1 87 ? 3.124 -10.647 2.325 1.00 95.38 87 ILE A C 1
ATOM 674 O O . ILE A 1 87 ? 3.430 -9.510 1.965 1.00 95.38 87 ILE A O 1
ATOM 678 N N . ALA A 1 88 ? 2.548 -10.908 3.498 1.00 92.50 88 ALA A N 1
ATOM 679 C CA . ALA A 1 88 ? 2.406 -9.920 4.561 1.00 92.50 88 ALA A CA 1
ATOM 680 C C . ALA A 1 88 ? 3.679 -9.878 5.419 1.00 92.50 88 ALA A C 1
ATOM 682 O O . ALA A 1 88 ? 4.129 -10.920 5.898 1.00 92.50 88 ALA A O 1
ATOM 683 N N . ASP A 1 89 ? 4.219 -8.682 5.650 1.00 89.44 89 ASP A N 1
ATOM 684 C CA . ASP A 1 89 ? 5.328 -8.445 6.579 1.00 89.44 89 ASP A CA 1
ATOM 685 C C . ASP A 1 89 ? 5.126 -7.110 7.308 1.00 89.44 89 ASP A C 1
ATOM 687 O O . ASP A 1 89 ? 5.271 -6.029 6.728 1.00 89.44 89 ASP A O 1
ATOM 691 N N . GLY A 1 90 ? 4.721 -7.188 8.578 1.00 85.81 90 GLY A N 1
ATOM 692 C CA . GLY A 1 90 ? 4.410 -6.028 9.411 1.00 85.81 90 GLY A CA 1
ATOM 693 C C . GLY A 1 90 ? 3.354 -5.116 8.782 1.00 85.81 90 GLY A C 1
ATOM 694 O O . GLY A 1 90 ? 2.208 -5.507 8.580 1.00 85.81 90 GLY A O 1
ATOM 695 N N . ASN A 1 91 ? 3.756 -3.888 8.462 1.00 87.19 91 ASN A N 1
ATOM 696 C CA . ASN A 1 91 ? 2.918 -2.870 7.830 1.00 87.19 91 ASN A CA 1
ATOM 697 C C . ASN A 1 91 ? 2.931 -2.941 6.292 1.00 87.19 91 ASN A C 1
ATOM 699 O O . ASN A 1 91 ? 2.524 -1.980 5.634 1.00 87.19 91 ASN A O 1
ATOM 703 N N . THR A 1 92 ? 3.429 -4.031 5.708 1.00 91.25 92 THR A N 1
ATOM 704 C CA . THR A 1 92 ? 3.545 -4.192 4.259 1.00 91.25 92 THR A CA 1
ATOM 705 C C . THR A 1 92 ? 2.812 -5.424 3.747 1.00 91.25 92 THR A C 1
ATOM 707 O O . THR A 1 92 ? 2.692 -6.440 4.432 1.00 91.25 92 THR A O 1
ATOM 710 N N . CYS A 1 93 ? 2.328 -5.332 2.511 1.00 95.19 93 CYS A N 1
ATOM 711 C CA . CYS A 1 93 ? 1.923 -6.477 1.714 1.00 95.19 93 CYS A CA 1
ATOM 712 C C . CYS A 1 93 ? 2.578 -6.392 0.342 1.00 95.19 93 CYS A C 1
ATOM 714 O O . CYS A 1 93 ? 2.455 -5.368 -0.334 1.00 95.19 93 CYS A O 1
ATOM 716 N N . THR A 1 94 ? 3.247 -7.461 -0.074 1.00 96.19 94 THR A N 1
ATOM 717 C CA . THR A 1 94 ? 4.005 -7.491 -1.325 1.00 96.19 94 THR A CA 1
ATOM 718 C C . THR A 1 94 ? 3.586 -8.669 -2.188 1.00 96.19 94 THR A C 1
ATOM 720 O O . THR A 1 94 ? 3.362 -9.767 -1.688 1.00 96.19 94 THR A O 1
ATOM 723 N N . PHE A 1 95 ? 3.519 -8.438 -3.493 1.00 96.25 95 PHE A N 1
ATOM 724 C CA . PHE A 1 95 ? 3.476 -9.468 -4.518 1.00 96.25 95 PHE A CA 1
ATOM 725 C C . PHE A 1 95 ? 4.643 -9.243 -5.480 1.00 96.25 95 PHE A C 1
ATOM 727 O O . PHE A 1 95 ? 4.764 -8.173 -6.084 1.00 96.25 95 PHE A O 1
ATOM 734 N N . GLU A 1 96 ? 5.481 -10.263 -5.637 1.00 95.06 96 GLU A N 1
ATOM 735 C CA . GLU A 1 96 ? 6.538 -10.300 -6.642 1.00 95.06 96 GLU A CA 1
ATOM 736 C C . GLU A 1 96 ? 6.339 -11.544 -7.506 1.00 95.06 96 GLU A C 1
ATOM 738 O O . GLU A 1 96 ? 6.418 -12.674 -7.028 1.00 95.06 96 GLU A O 1
ATOM 743 N N . GLY A 1 97 ? 6.045 -11.338 -8.786 1.00 91.44 97 GLY A N 1
ATOM 744 C CA . GLY A 1 97 ? 5.687 -12.428 -9.684 1.00 91.44 97 GLY A CA 1
ATOM 745 C C . GLY A 1 97 ? 5.317 -11.930 -11.071 1.00 91.44 97 GLY A C 1
ATOM 746 O O . GLY A 1 97 ? 4.954 -10.772 -11.260 1.00 91.44 97 GLY A O 1
ATOM 747 N N . GLU A 1 98 ? 5.436 -12.804 -12.070 1.00 88.12 98 GLU A N 1
ATOM 748 C CA . GLU A 1 98 ? 5.052 -12.509 -13.459 1.00 88.12 98 GLU A CA 1
ATOM 749 C C . GLU A 1 98 ? 5.691 -11.229 -14.040 1.00 88.12 98 GLU A C 1
ATOM 751 O O . GLU A 1 98 ? 5.054 -10.468 -14.774 1.00 88.12 98 GLU A O 1
ATOM 756 N N . GLY A 1 99 ? 6.953 -10.970 -13.678 1.00 90.94 99 GLY A N 1
ATOM 757 C CA . GLY A 1 99 ? 7.669 -9.763 -14.095 1.00 90.94 99 GLY A CA 1
ATOM 758 C C . GLY A 1 99 ? 7.110 -8.486 -13.463 1.00 90.94 99 GLY A C 1
ATOM 759 O O . GLY A 1 99 ? 7.180 -7.421 -14.077 1.00 90.94 99 GLY A O 1
ATOM 760 N N . ARG A 1 100 ? 6.518 -8.572 -12.267 1.00 92.62 100 ARG A N 1
ATOM 761 C CA . ARG A 1 100 ? 5.941 -7.442 -11.532 1.00 92.62 100 ARG A CA 1
ATOM 762 C C . ARG A 1 100 ? 6.443 -7.398 -10.103 1.00 92.62 100 ARG A C 1
ATOM 764 O O . ARG A 1 100 ? 6.700 -8.433 -9.498 1.00 92.62 100 ARG A O 1
ATOM 771 N N . ASN A 1 101 ? 6.494 -6.183 -9.583 1.00 94.62 101 ASN A N 1
ATOM 772 C CA . ASN A 1 101 ? 6.675 -5.898 -8.173 1.00 94.62 101 ASN A CA 1
ATOM 773 C C . ASN A 1 101 ? 5.553 -4.947 -7.747 1.00 94.62 101 ASN A C 1
ATOM 775 O O . ASN A 1 101 ? 5.437 -3.839 -8.276 1.00 94.62 101 ASN A O 1
ATOM 779 N N . PHE A 1 102 ? 4.697 -5.407 -6.839 1.00 95.75 102 PHE A N 1
ATOM 780 C CA . PHE A 1 102 ? 3.579 -4.636 -6.318 1.00 95.75 102 PHE A CA 1
ATOM 781 C C . PHE A 1 102 ? 3.622 -4.637 -4.793 1.00 95.75 102 PHE A C 1
ATOM 783 O O . PHE A 1 102 ? 3.516 -5.689 -4.164 1.00 95.75 102 PHE A O 1
ATOM 790 N N . THR A 1 103 ? 3.751 -3.459 -4.188 1.00 95.31 103 THR A N 1
ATOM 791 C CA . THR A 1 103 ? 3.886 -3.308 -2.736 1.00 95.31 103 THR A CA 1
ATOM 792 C C . THR A 1 103 ? 2.880 -2.303 -2.207 1.00 95.31 103 THR A C 1
ATOM 794 O O . THR A 1 103 ? 2.791 -1.176 -2.691 1.00 95.31 103 THR A O 1
ATOM 797 N N . LEU A 1 104 ? 2.178 -2.694 -1.151 1.00 94.75 104 LEU A N 1
ATOM 798 C CA . LEU A 1 104 ? 1.403 -1.822 -0.283 1.00 94.75 104 LEU A CA 1
ATOM 799 C C . LEU A 1 104 ? 2.204 -1.629 1.001 1.00 94.75 104 LEU A C 1
ATOM 801 O O . LEU A 1 104 ? 2.500 -2.605 1.683 1.00 94.75 104 LEU A O 1
ATOM 805 N N . ASN A 1 105 ? 2.554 -0.394 1.344 1.00 91.50 105 ASN A N 1
ATOM 806 C CA . ASN A 1 105 ? 3.243 -0.076 2.593 1.00 91.50 105 ASN A CA 1
ATOM 807 C C . ASN A 1 105 ? 2.420 0.944 3.380 1.00 91.50 105 ASN A C 1
ATOM 809 O O . ASN A 1 105 ? 2.306 2.099 2.976 1.00 91.50 105 ASN A O 1
ATOM 813 N N . ALA A 1 106 ? 1.821 0.521 4.488 1.00 90.06 106 ALA A N 1
ATOM 814 C CA . ALA A 1 106 ? 1.076 1.401 5.372 1.00 90.06 106 ALA A CA 1
ATOM 815 C C . ALA A 1 106 ? 2.025 2.285 6.176 1.00 90.06 106 ALA A C 1
ATOM 817 O O . ALA A 1 106 ? 2.779 1.809 7.021 1.00 90.06 106 ALA A O 1
ATOM 818 N N . VAL A 1 107 ? 1.960 3.592 5.949 1.00 85.94 107 VAL A N 1
ATOM 819 C CA . VAL A 1 107 ? 2.897 4.541 6.557 1.00 85.94 107 VAL A CA 1
ATOM 820 C C . VAL A 1 107 ? 2.264 5.321 7.710 1.00 85.94 107 VAL A C 1
ATOM 822 O O . VAL A 1 107 ? 2.965 5.679 8.654 1.00 85.94 107 VAL A O 1
ATOM 825 N N . LEU A 1 108 ? 0.954 5.583 7.670 1.00 85.25 108 LEU A N 1
ATOM 826 C CA . LEU A 1 108 ? 0.259 6.313 8.735 1.00 85.25 108 LE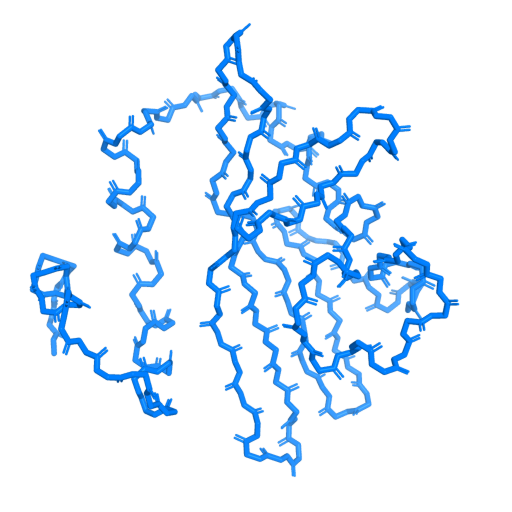U A CA 1
ATOM 827 C C . LEU A 1 108 ? -1.185 5.836 8.895 1.00 85.25 108 LEU A C 1
ATOM 829 O O . LEU A 1 108 ? -1.955 5.902 7.942 1.00 85.25 108 LEU A O 1
ATOM 833 N N . LEU A 1 109 ? -1.564 5.455 10.115 1.00 86.56 109 LEU A N 1
ATOM 834 C CA . LEU A 1 109 ? -2.951 5.238 10.525 1.00 86.56 109 LEU A CA 1
ATOM 835 C C . LEU A 1 109 ? -3.425 6.441 11.349 1.00 86.56 109 LEU A C 1
ATOM 837 O O . LEU A 1 109 ? -2.809 6.804 12.349 1.00 86.56 109 LEU A O 1
ATOM 841 N N . VAL A 1 110 ? -4.521 7.059 10.927 1.00 86.06 110 VAL A N 1
ATOM 842 C CA . VAL A 1 110 ? -5.184 8.165 11.617 1.00 86.06 110 VAL A CA 1
ATOM 843 C C . VAL A 1 110 ? -6.476 7.639 12.225 1.00 86.06 110 VAL A C 1
ATOM 845 O O . VAL A 1 110 ? -7.428 7.337 11.504 1.00 86.06 110 VAL A O 1
ATOM 848 N N . ASN A 1 111 ? -6.508 7.574 13.554 1.00 82.50 111 ASN A N 1
ATOM 849 C CA . ASN A 1 111 ? -7.688 7.212 14.328 1.00 82.50 111 ASN A CA 1
ATOM 850 C C . ASN A 1 111 ? -8.177 8.438 15.112 1.00 82.50 111 ASN A C 1
ATOM 852 O O . ASN A 1 111 ? -7.558 8.856 16.091 1.00 82.50 111 ASN A O 1
ATOM 856 N N . GLU A 1 112 ? -9.266 9.051 14.651 1.00 80.44 112 GLU A N 1
ATOM 857 C CA . GLU A 1 112 ? -9.906 10.178 15.329 1.00 80.44 112 GLU A CA 1
ATOM 858 C C . GLU A 1 112 ? -11.272 9.714 15.865 1.00 80.44 112 GLU A C 1
ATOM 860 O O . GLU A 1 112 ? -12.082 9.249 15.067 1.00 80.44 112 GLU A O 1
ATOM 865 N N . PRO A 1 113 ? -11.603 9.901 17.161 1.00 73.12 113 PRO A N 1
ATOM 866 C CA . PRO A 1 113 ? -12.809 9.339 17.799 1.00 73.12 113 PRO A CA 1
ATOM 867 C C . PRO A 1 113 ? -14.170 9.672 17.156 1.00 73.12 113 PRO A C 1
ATOM 869 O O . PRO A 1 113 ? -15.191 9.122 17.560 1.00 73.12 113 PRO A O 1
ATOM 872 N N . ALA A 1 114 ? -14.209 10.603 16.199 1.00 73.81 114 ALA A N 1
ATOM 873 C CA . ALA A 1 114 ? -15.415 11.079 15.523 1.00 73.81 114 ALA A CA 1
ATOM 874 C C . ALA A 1 114 ? -15.321 11.042 13.985 1.00 73.81 114 ALA A C 1
ATOM 876 O O . ALA A 1 114 ? -16.203 11.571 13.309 1.00 73.81 114 ALA A O 1
ATOM 877 N N . GLN A 1 115 ? -14.260 10.462 13.415 1.00 77.50 115 GLN A N 1
ATOM 878 C CA . GLN A 1 115 ? -14.109 10.305 11.969 1.00 77.50 115 GLN A CA 1
ATOM 879 C C . GLN A 1 115 ? -13.810 8.844 11.624 1.00 77.50 115 GLN A C 1
ATOM 881 O O . GLN A 1 115 ? -13.208 8.144 12.434 1.00 77.50 115 GLN A O 1
ATOM 886 N N . PRO A 1 116 ? -14.193 8.378 10.420 1.00 78.00 116 PRO A N 1
ATOM 887 C CA . PRO A 1 116 ? -13.723 7.094 9.922 1.00 78.00 116 PRO A CA 1
ATOM 888 C C . PRO A 1 116 ? -12.199 7.057 9.947 1.00 78.00 116 PRO A C 1
ATOM 890 O O . PRO A 1 116 ? -11.556 8.043 9.560 1.00 78.00 116 PRO A O 1
ATOM 893 N N . GLU A 1 117 ? -11.649 5.922 10.369 1.00 87.44 117 GLU A N 1
ATOM 894 C CA . GLU A 1 117 ? -10.210 5.705 10.351 1.00 87.44 117 GLU A CA 1
ATOM 895 C C . GLU A 1 117 ? -9.670 5.928 8.938 1.00 87.44 117 GLU A C 1
ATOM 897 O O . GLU A 1 117 ? -10.331 5.610 7.939 1.00 87.44 117 GLU A O 1
ATOM 902 N N . LYS A 1 118 ? -8.477 6.521 8.857 1.00 89.25 118 LYS A N 1
ATOM 903 C CA . LYS A 1 118 ? -7.812 6.802 7.585 1.00 89.25 118 LYS A CA 1
ATOM 904 C C . LYS A 1 118 ? -6.445 6.171 7.581 1.00 89.25 118 LYS A C 1
ATOM 906 O O . LYS A 1 118 ? -5.684 6.341 8.529 1.00 89.25 118 LYS A O 1
ATOM 911 N N . LEU A 1 119 ? -6.113 5.521 6.485 1.00 89.88 119 LEU A N 1
ATOM 912 C CA . LEU A 1 119 ? -4.831 4.886 6.296 1.00 89.88 119 LEU A CA 1
ATOM 913 C C . LEU A 1 119 ? -4.123 5.520 5.107 1.00 89.88 119 LEU A C 1
ATOM 915 O O . LEU A 1 119 ? -4.667 5.593 4.010 1.00 89.88 119 LEU A O 1
ATOM 919 N N . TRP A 1 120 ? -2.904 5.991 5.324 1.00 90.44 120 TRP A N 1
ATOM 920 C CA . TRP A 1 120 ? -2.036 6.476 4.267 1.00 90.44 120 TRP A CA 1
ATOM 921 C C . TRP A 1 120 ? -1.081 5.362 3.859 1.00 90.44 120 TRP A C 1
ATOM 923 O O . TRP A 1 120 ? -0.240 4.928 4.655 1.00 90.44 120 TRP A O 1
ATOM 933 N N . VAL A 1 121 ? -1.226 4.894 2.623 1.00 91.06 121 VAL A N 1
ATOM 934 C CA . VAL A 1 121 ? -0.453 3.779 2.075 1.00 91.06 121 VAL A CA 1
ATOM 935 C C . VAL A 1 121 ? 0.404 4.286 0.929 1.00 91.06 121 VAL A C 1
ATOM 937 O O . VAL A 1 121 ? -0.072 4.981 0.031 1.00 91.06 121 VAL A O 1
ATOM 940 N N . TRP A 1 122 ? 1.677 3.919 0.952 1.00 90.94 122 TRP A N 1
ATOM 941 C CA . TRP A 1 122 ? 2.564 4.059 -0.185 1.00 90.94 122 TRP A CA 1
ATOM 942 C C . TRP A 1 122 ? 2.426 2.841 -1.093 1.00 90.94 122 TRP A C 1
ATOM 944 O O . TRP A 1 122 ? 2.716 1.721 -0.668 1.00 90.94 122 TRP A O 1
ATOM 954 N N . VAL A 1 123 ? 1.981 3.063 -2.328 1.00 92.75 123 VAL A N 1
ATOM 955 C CA . VAL A 1 123 ? 1.825 2.012 -3.334 1.00 92.75 123 VAL A CA 1
ATOM 956 C C . VAL A 1 123 ? 3.000 2.062 -4.302 1.00 92.75 123 VAL A C 1
ATOM 958 O O . VAL A 1 123 ? 3.218 3.078 -4.966 1.00 92.75 123 VAL A O 1
ATOM 961 N N . THR A 1 124 ? 3.729 0.955 -4.393 1.00 92.75 124 THR A N 1
ATOM 962 C CA . THR A 1 124 ? 4.724 0.699 -5.439 1.00 92.75 124 THR A CA 1
ATOM 963 C C . THR A 1 124 ? 4.118 -0.260 -6.449 1.00 92.75 124 THR A C 1
ATOM 965 O O . THR A 1 124 ? 3.624 -1.318 -6.070 1.00 92.75 124 THR A O 1
ATOM 968 N N . ASP A 1 125 ? 4.161 0.102 -7.725 1.00 93.75 125 ASP A N 1
ATOM 969 C CA . ASP A 1 125 ? 3.624 -0.706 -8.814 1.00 93.75 125 ASP A CA 1
ATOM 970 C C . ASP A 1 125 ? 4.572 -0.654 -10.015 1.00 93.75 125 ASP A C 1
ATOM 972 O O . ASP A 1 125 ? 4.696 0.365 -10.703 1.00 93.75 125 ASP A O 1
ATOM 976 N N . GLU A 1 126 ? 5.286 -1.752 -10.239 1.00 93.31 126 GLU A N 1
ATOM 977 C CA . GLU A 1 126 ? 6.332 -1.863 -11.245 1.00 93.31 126 GLU A CA 1
ATOM 978 C C . GLU A 1 126 ? 6.099 -3.078 -12.143 1.00 93.31 126 GLU A C 1
ATOM 980 O O . GLU A 1 126 ? 5.792 -4.178 -11.681 1.00 93.31 126 GLU A O 1
ATOM 985 N N . ILE A 1 127 ? 6.324 -2.890 -13.444 1.00 91.50 127 ILE A N 1
ATOM 986 C CA . ILE A 1 127 ? 6.455 -3.987 -14.406 1.00 91.50 127 ILE A CA 1
ATOM 987 C C . ILE A 1 127 ? 7.936 -4.058 -14.781 1.00 91.50 127 ILE A C 1
ATOM 989 O O . ILE A 1 127 ? 8.444 -3.172 -15.467 1.00 91.50 127 ILE A O 1
ATOM 993 N N . LEU A 1 128 ? 8.624 -5.095 -14.303 1.00 86.38 128 LEU A N 1
ATOM 994 C CA . LEU A 1 128 ? 10.083 -5.242 -14.323 1.00 86.38 128 LEU A CA 1
ATOM 995 C C . LEU A 1 128 ? 10.656 -5.279 -15.747 1.00 86.38 128 LEU A C 1
ATOM 997 O O . LEU A 1 128 ? 11.696 -4.673 -16.005 1.00 86.38 128 LEU A O 1
ATOM 1001 N N . ASP A 1 129 ? 9.936 -5.906 -16.679 1.00 84.56 129 ASP A N 1
ATOM 1002 C CA . ASP A 1 129 ? 10.329 -6.011 -18.092 1.00 84.56 129 ASP A CA 1
ATOM 1003 C C . ASP A 1 129 ? 9.859 -4.819 -18.949 1.00 84.56 129 ASP A C 1
ATOM 1005 O O . ASP A 1 129 ? 10.035 -4.804 -20.169 1.00 84.56 129 ASP A O 1
ATOM 1009 N N . ALA A 1 130 ? 9.244 -3.804 -18.334 1.00 81.44 130 ALA A N 1
ATOM 1010 C CA . ALA A 1 130 ? 8.737 -2.619 -19.015 1.00 81.44 130 ALA A CA 1
ATOM 1011 C C . ALA A 1 130 ? 9.262 -1.321 -18.381 1.00 81.44 130 ALA A C 1
ATOM 1013 O O . ALA A 1 130 ? 9.980 -1.294 -17.383 1.00 81.44 130 ALA A O 1
ATOM 1014 N N . THR A 1 131 ? 8.902 -0.186 -18.979 1.00 80.38 131 THR A N 1
ATOM 1015 C CA . THR A 1 131 ? 9.239 1.139 -18.436 1.00 80.38 131 THR A CA 1
ATOM 1016 C C . THR A 1 131 ? 8.233 1.630 -17.395 1.00 80.38 131 THR A C 1
ATOM 1018 O O . THR A 1 131 ? 8.409 2.720 -16.855 1.00 80.38 131 THR A O 1
ATOM 1021 N N . TYR A 1 132 ? 7.167 0.868 -17.135 1.00 84.75 132 TYR A N 1
ATOM 1022 C CA . TYR A 1 132 ? 6.117 1.262 -16.205 1.00 84.75 132 TYR A CA 1
ATOM 1023 C C . TYR A 1 132 ? 6.592 1.122 -14.756 1.00 84.75 132 TYR A C 1
ATOM 1025 O O . TYR A 1 132 ? 6.909 0.024 -14.299 1.00 84.75 132 TYR A O 1
ATOM 1033 N N . ARG A 1 133 ? 6.618 2.254 -14.051 1.00 86.56 133 ARG A N 1
ATOM 1034 C CA . ARG A 1 133 ? 6.863 2.360 -12.613 1.00 86.56 133 ARG A CA 1
ATOM 1035 C C . ARG A 1 133 ? 5.960 3.452 -12.059 1.00 86.56 133 ARG A C 1
ATOM 1037 O O . ARG A 1 133 ? 5.969 4.569 -12.582 1.00 86.56 133 ARG A O 1
ATOM 1044 N N . SER A 1 134 ? 5.205 3.130 -11.022 1.00 86.00 134 SER A N 1
ATOM 1045 C CA . SER A 1 134 ? 4.348 4.061 -10.300 1.00 86.00 134 SER A CA 1
ATOM 1046 C C . SER A 1 134 ? 4.670 3.986 -8.814 1.00 86.00 134 SER A C 1
ATOM 1048 O O . SER A 1 134 ? 4.776 2.898 -8.250 1.00 86.00 134 SER A O 1
ATOM 1050 N N . TYR A 1 135 ? 4.826 5.152 -8.192 1.00 86.44 135 TYR A N 1
ATOM 1051 C CA . TYR A 1 135 ? 5.026 5.281 -6.753 1.00 86.44 135 TYR A CA 1
ATOM 1052 C C . TYR A 1 135 ? 4.091 6.370 -6.251 1.00 86.44 135 TYR A C 1
ATOM 1054 O O . TYR A 1 135 ? 4.369 7.564 -6.414 1.00 86.44 135 TYR A O 1
ATOM 1062 N N . THR A 1 136 ? 2.959 5.953 -5.693 1.00 85.88 136 THR A N 1
ATOM 1063 C CA . THR A 1 136 ? 1.868 6.870 -5.375 1.00 85.88 136 THR A CA 1
ATOM 1064 C C . THR A 1 136 ? 1.415 6.684 -3.935 1.00 85.88 136 THR A C 1
ATOM 1066 O O . THR A 1 136 ? 1.101 5.566 -3.525 1.00 85.88 136 THR A O 1
ATOM 1069 N N . PRO A 1 137 ? 1.339 7.774 -3.157 1.00 88.38 137 PRO A N 1
ATOM 1070 C CA . PRO A 1 137 ? 0.662 7.748 -1.876 1.00 88.38 137 PRO A CA 1
ATOM 1071 C C . PRO A 1 137 ? -0.853 7.829 -2.060 1.00 88.38 137 PRO A C 1
ATOM 1073 O O . PRO A 1 137 ? -1.340 8.713 -2.767 1.00 88.38 137 PRO A O 1
ATOM 1076 N N . ILE A 1 138 ? -1.600 6.968 -1.376 1.00 91.50 138 ILE A N 1
ATOM 1077 C CA . ILE A 1 138 ? -3.064 6.930 -1.448 1.00 91.50 138 ILE A CA 1
ATOM 1078 C C . ILE A 1 138 ? -3.647 6.944 -0.034 1.00 91.50 138 ILE A C 1
ATOM 1080 O O . ILE A 1 138 ? -3.133 6.295 0.880 1.00 91.50 138 ILE A O 1
ATOM 1084 N N . TRP A 1 139 ? -4.716 7.722 0.143 1.00 91.94 139 TRP A N 1
ATOM 1085 C CA . TRP A 1 139 ? -5.529 7.704 1.353 1.00 91.94 139 TRP A CA 1
ATOM 1086 C C . TRP A 1 139 ? -6.660 6.693 1.211 1.00 91.94 139 TRP A C 1
ATOM 1088 O O . TRP A 1 139 ? -7.456 6.761 0.277 1.00 91.94 139 TRP A O 1
ATOM 1098 N N . PHE A 1 140 ? -6.751 5.807 2.190 1.00 92.62 140 PHE A N 1
ATOM 1099 C CA . PHE A 1 140 ? -7.819 4.840 2.348 1.00 92.62 140 PHE A CA 1
ATOM 1100 C C . PHE A 1 140 ? -8.657 5.195 3.566 1.00 92.62 140 PHE A C 1
ATOM 1102 O O . PHE A 1 140 ? -8.152 5.734 4.552 1.00 92.62 140 PHE A O 1
ATOM 1109 N N . HIS A 1 141 ? -9.937 4.866 3.507 1.00 91.69 141 HIS A N 1
ATOM 1110 C CA . HIS A 1 141 ? -10.856 4.933 4.630 1.00 91.69 141 HIS A CA 1
ATOM 1111 C C . HIS A 1 141 ? -11.329 3.531 4.979 1.00 91.69 141 HIS A C 1
ATOM 1113 O O . HIS A 1 141 ? -11.547 2.721 4.078 1.00 91.69 141 HIS A O 1
ATOM 1119 N N . PHE A 1 142 ? -11.514 3.259 6.267 1.00 89.31 142 PHE A N 1
ATOM 1120 C CA . PHE A 1 142 ? -12.082 1.982 6.675 1.00 89.31 142 PHE A CA 1
ATOM 1121 C C . PHE A 1 142 ? -13.593 1.971 6.417 1.00 89.31 142 PHE A C 1
ATOM 1123 O O . PHE A 1 142 ? -14.348 2.743 7.017 1.00 89.31 142 PHE A O 1
ATOM 1130 N N . ASP A 1 143 ? -14.036 1.103 5.513 1.00 88.81 143 ASP A N 1
ATOM 1131 C CA . ASP A 1 143 ? -15.437 0.770 5.306 1.00 88.81 143 ASP A CA 1
ATOM 1132 C C . ASP A 1 143 ? -15.822 -0.377 6.246 1.00 88.81 143 ASP A C 1
ATOM 1134 O O . ASP A 1 143 ? -15.532 -1.549 6.002 1.00 88.81 143 ASP A O 1
ATOM 1138 N N . ALA A 1 144 ? -16.521 -0.035 7.329 1.00 86.25 144 ALA A N 1
ATOM 1139 C CA . ALA A 1 144 ? -16.984 -1.004 8.317 1.00 86.25 144 ALA A CA 1
ATOM 1140 C C . ALA A 1 144 ? -18.019 -2.003 7.764 1.00 86.25 144 ALA A C 1
ATOM 1142 O O . ALA A 1 144 ? -18.199 -3.069 8.347 1.00 86.25 144 ALA A O 1
ATOM 1143 N N . THR A 1 145 ? -18.711 -1.684 6.663 1.00 87.19 145 THR A N 1
ATOM 1144 C CA . THR A 1 145 ? -19.713 -2.582 6.066 1.00 87.19 145 THR A CA 1
ATOM 1145 C C . THR A 1 145 ? -19.062 -3.731 5.307 1.00 87.19 145 THR A C 1
ATOM 1147 O O . THR A 1 145 ? -19.566 -4.851 5.343 1.00 87.19 145 THR A O 1
ATOM 1150 N N . GLN A 1 146 ? -17.916 -3.463 4.680 1.00 85.12 146 GLN A N 1
ATOM 1151 C CA . GLN A 1 146 ? -17.120 -4.450 3.951 1.00 85.12 146 GLN A CA 1
ATOM 1152 C C . GLN A 1 146 ? -15.957 -4.996 4.791 1.00 85.12 146 GLN A C 1
ATOM 1154 O O . GLN A 1 146 ? -15.377 -6.018 4.445 1.00 85.12 146 GLN A O 1
ATOM 1159 N N . SER A 1 147 ? -15.647 -4.348 5.920 1.00 87.94 147 SER A N 1
ATOM 1160 C CA . SER A 1 147 ? -14.445 -4.597 6.726 1.00 87.94 147 SER A CA 1
ATOM 1161 C C . SER A 1 147 ? -13.154 -4.445 5.914 1.00 87.94 147 SER A C 1
ATOM 1163 O O . SER A 1 147 ? -12.230 -5.246 6.051 1.00 87.94 147 SER A O 1
ATOM 1165 N N . MET A 1 148 ? -13.098 -3.416 5.063 1.00 90.06 148 MET A N 1
ATOM 1166 C CA . MET A 1 148 ? -11.976 -3.162 4.156 1.00 90.06 148 MET A CA 1
ATOM 1167 C C . MET A 1 148 ? -11.562 -1.689 4.127 1.00 90.06 148 MET A C 1
ATOM 1169 O O . MET A 1 148 ? -12.361 -0.784 4.346 1.00 90.06 148 MET A O 1
ATOM 1173 N N . TRP A 1 149 ? -10.301 -1.454 3.793 1.00 93.00 149 TRP A N 1
ATOM 1174 C CA . TRP A 1 149 ? -9.722 -0.173 3.428 1.00 93.00 149 TRP A CA 1
ATOM 1175 C C . TRP A 1 149 ? -10.012 0.128 1.959 1.00 93.00 149 TRP A C 1
ATOM 1177 O O . TRP A 1 149 ? -9.546 -0.585 1.072 1.00 93.00 149 TRP A O 1
ATOM 1187 N N . VAL A 1 150 ? -10.738 1.218 1.713 1.00 93.56 150 VAL A N 1
ATOM 1188 C CA . VAL A 1 150 ? -11.182 1.648 0.380 1.00 93.56 150 VAL A CA 1
ATOM 1189 C C . VAL A 1 150 ? -10.625 3.042 0.094 1.00 93.56 150 VAL A C 1
ATOM 1191 O O . VAL A 1 150 ? -10.736 3.943 0.933 1.00 93.56 150 VAL A O 1
ATOM 1194 N N . ALA A 1 151 ? -10.001 3.238 -1.066 1.00 92.69 151 ALA A N 1
ATOM 1195 C CA . ALA A 1 151 ? -9.528 4.550 -1.489 1.00 92.69 151 ALA A CA 1
ATOM 1196 C C . ALA A 1 151 ? -10.717 5.477 -1.794 1.00 92.69 151 ALA A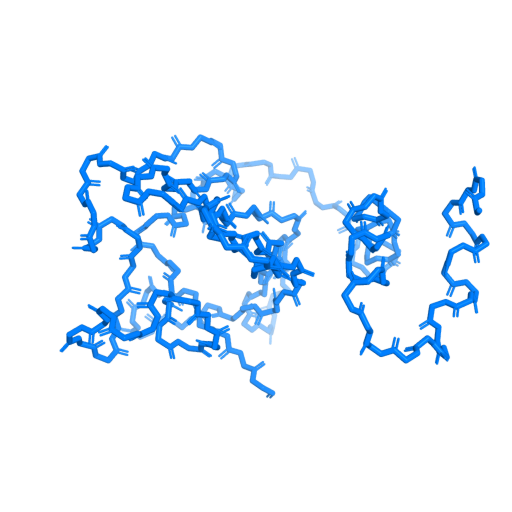 C 1
ATOM 1198 O O . ALA A 1 151 ? -11.728 5.055 -2.357 1.00 92.69 151 ALA A O 1
ATOM 1199 N N . LYS A 1 152 ? -10.607 6.755 -1.415 1.00 76.44 152 LYS A N 1
ATOM 1200 C CA . LYS A 1 152 ? -11.543 7.805 -1.848 1.00 76.44 152 LYS A CA 1
ATOM 1201 C C . LYS A 1 152 ? -10.811 8.810 -2.728 1.00 76.44 152 LYS A C 1
ATOM 1203 O O . LYS A 1 152 ? -9.755 9.298 -2.327 1.00 76.44 152 LYS A O 1
ATOM 1208 N N . GLU A 1 153 ? -11.392 9.103 -3.891 1.00 56.62 153 GLU A N 1
ATOM 1209 C CA . GLU A 1 153 ? -11.024 10.253 -4.735 1.00 56.62 153 GLU A CA 1
ATOM 1210 C C . GLU A 1 153 ? -11.409 11.589 -4.078 1.00 56.62 153 GLU A C 1
ATOM 1212 O O . GLU A 1 153 ? -12.466 11.650 -3.399 1.00 56.62 153 GLU A O 1
#